Protein AF-A0A440IB12-F1 (afdb_monomer)

Foldseek 3Di:
DVVVVVVVVVVVVVVVQVLQVVVLVVVVVVCVVVVHDDDVVVSVCSRPVNDDDPPPDDDDDDDPDADADPVRDGDDPPDDDD

Mean predicted aligned error: 8.32 Å

Radius of gyration: 15.86 Å; Cα contacts (8 Å, |Δi|>4): 21; chains: 1; bounding box: 37×32×38 Å

Secondary structure (DSSP, 8-state):
-HHHHHHHHHHHHHHHHHHHHHHHHHHHHHHHHTT----HHHHHTT-TTSSS-----S-----S-----TTS-PPP--SPP-

Solvent-accessible surface area (backbone atoms only — not comparable to full-atom values): 5451 Å² total; per-residue (Å²): 111,70,66,61,53,53,51,51,51,50,50,50,50,50,51,53,51,54,51,50,54,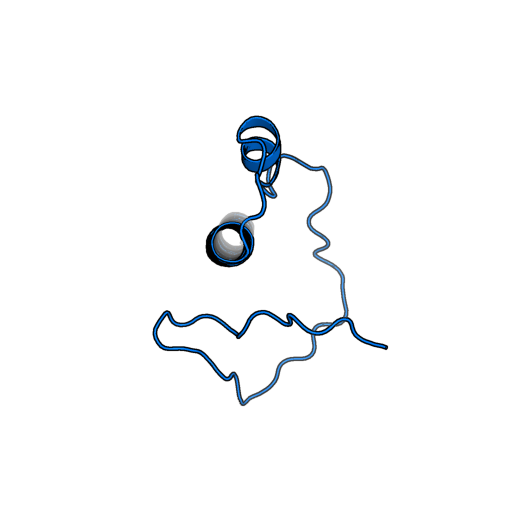57,50,51,52,50,53,52,50,52,41,45,75,70,68,50,88,75,60,68,74,60,58,69,59,66,46,75,89,74,52,100,68,80,78,83,80,73,91,79,86,83,65,98,75,78,72,57,51,98,87,71,43,65,77,80,81,84,65,82,79,130

pLDDT: mean 77.84, std 12.84, range [48.0, 91.44]

Sequence (82 aa):
DQQMRAAALNLVTAAIILFNCRYLDRAVGELRKRGMTLDPELLSQLSPLGWDRINLTGDYVWSDSIELDADGLMPLQLTARP

Structure (mmCIF, N/CA/C/O backbone):
data_AF-A0A440IB12-F1
#
_entry.id   AF-A0A440IB12-F1
#
loop_
_atom_site.group_PDB
_atom_site.id
_atom_site.type_symbol
_atom_site.label_atom_id
_atom_site.label_alt_id
_atom_site.label_comp_id
_atom_site.label_asym_id
_atom_site.label_entity_id
_atom_site.label_seq_id
_atom_site.pdbx_PDB_ins_code
_atom_site.Cartn_x
_atom_site.Cartn_y
_atom_site.Cartn_z
_atom_site.occupancy
_atom_site.B_iso_or_equiv
_atom_site.auth_seq_id
_atom_site.auth_comp_id
_atom_site.auth_asym_id
_atom_site.auth_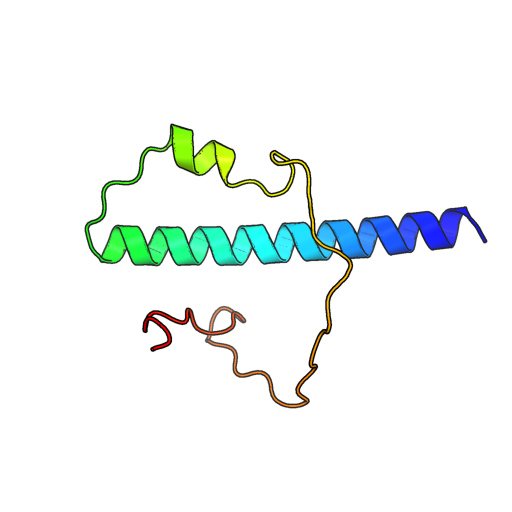atom_id
_atom_site.pdbx_PDB_model_num
ATOM 1 N N . ASP A 1 1 ? 21.832 8.425 -21.881 1.00 72.69 1 ASP A N 1
ATOM 2 C CA . ASP A 1 1 ? 21.678 7.137 -21.161 1.00 72.69 1 ASP A CA 1
ATOM 3 C C . ASP A 1 1 ? 21.413 7.258 -19.660 1.00 72.69 1 ASP A C 1
ATOM 5 O O . ASP A 1 1 ? 20.400 6.738 -19.208 1.00 72.69 1 ASP A O 1
ATOM 9 N N . GLN A 1 2 ? 22.238 7.959 -18.866 1.00 78.25 2 GLN A N 1
ATOM 10 C CA . GLN A 1 2 ? 22.015 8.094 -17.408 1.00 78.25 2 GLN A CA 1
ATOM 11 C C . GLN A 1 2 ? 20.694 8.791 -17.022 1.00 78.25 2 GLN A C 1
ATOM 13 O O . GLN A 1 2 ? 19.991 8.306 -16.141 1.00 78.25 2 GLN A O 1
ATOM 18 N N . GLN A 1 3 ? 20.313 9.874 -17.709 1.00 84.88 3 GLN A N 1
ATOM 19 C CA . GLN A 1 3 ? 19.055 10.589 -17.436 1.00 84.88 3 GLN A CA 1
ATOM 20 C C . GLN A 1 3 ? 17.815 9.716 -17.667 1.00 84.88 3 GLN A C 1
ATOM 22 O O . GLN A 1 3 ? 16.900 9.723 -16.853 1.00 84.88 3 GLN A O 1
ATOM 27 N N . MET A 1 4 ? 17.805 8.917 -18.739 1.00 88.00 4 MET A N 1
ATOM 28 C CA . MET A 1 4 ? 16.700 8.001 -19.037 1.00 88.00 4 MET A CA 1
ATOM 29 C C . MET A 1 4 ? 16.585 6.898 -17.978 1.00 88.00 4 MET A C 1
ATOM 31 O O . MET A 1 4 ? 15.484 6.581 -17.540 1.00 88.00 4 MET A O 1
ATOM 35 N N . ARG A 1 5 ? 17.718 6.366 -17.497 1.00 85.38 5 ARG A N 1
ATOM 36 C CA . ARG A 1 5 ? 17.741 5.400 -16.385 1.00 85.38 5 ARG A CA 1
ATOM 37 C C . ARG A 1 5 ? 17.237 6.014 -15.076 1.00 85.38 5 ARG A C 1
ATOM 39 O O . ARG A 1 5 ? 16.466 5.371 -14.373 1.00 85.38 5 ARG A O 1
ATOM 46 N N . ALA A 1 6 ? 17.631 7.249 -14.767 1.00 88.06 6 ALA A N 1
ATOM 47 C CA . ALA A 1 6 ? 17.152 7.967 -13.586 1.00 88.06 6 ALA A CA 1
ATOM 48 C C . ALA A 1 6 ? 15.645 8.269 -13.666 1.00 88.06 6 ALA A C 1
ATOM 50 O O . ALA A 1 6 ? 14.929 8.077 -12.688 1.00 88.06 6 ALA A O 1
ATOM 51 N N . ALA A 1 7 ? 15.148 8.672 -14.839 1.00 88.75 7 ALA A N 1
ATOM 52 C CA . ALA A 1 7 ? 13.724 8.902 -15.070 1.00 88.75 7 ALA A CA 1
ATOM 53 C C . ALA A 1 7 ? 12.903 7.610 -14.933 1.00 88.75 7 ALA A C 1
ATOM 55 O O . ALA A 1 7 ? 11.862 7.615 -14.280 1.00 88.75 7 ALA A O 1
ATOM 56 N N . ALA A 1 8 ? 13.397 6.497 -15.485 1.00 87.00 8 ALA A N 1
ATOM 57 C CA . ALA A 1 8 ? 12.766 5.189 -15.339 1.00 87.00 8 ALA A CA 1
ATOM 58 C C . ALA A 1 8 ? 12.717 4.744 -13.869 1.00 87.00 8 ALA A C 1
ATOM 60 O O . ALA A 1 8 ? 11.665 4.326 -13.393 1.00 87.00 8 ALA A O 1
ATOM 61 N N . LEU A 1 9 ? 13.820 4.897 -13.128 1.00 86.94 9 LEU A N 1
ATOM 62 C CA . LEU A 1 9 ? 13.848 4.603 -11.695 1.00 86.94 9 LEU A CA 1
ATOM 63 C C . LEU A 1 9 ? 12.845 5.470 -10.928 1.00 86.94 9 LEU A C 1
ATOM 65 O O . LEU A 1 9 ? 12.101 4.952 -10.104 1.00 86.94 9 LEU A O 1
ATOM 69 N N . ASN A 1 10 ? 12.785 6.770 -11.220 1.00 87.44 10 ASN A N 1
ATOM 70 C CA . ASN A 1 10 ? 11.852 7.675 -10.556 1.00 87.44 10 ASN A CA 1
ATOM 71 C C . ASN A 1 10 ? 10.390 7.288 -10.822 1.00 87.44 10 ASN A C 1
ATOM 73 O O . ASN A 1 10 ? 9.570 7.303 -9.909 1.00 87.44 10 ASN A O 1
ATOM 77 N N . LEU A 1 11 ? 10.073 6.884 -12.056 1.00 90.12 11 LEU A N 1
ATOM 78 C CA . LEU A 1 11 ? 8.742 6.404 -12.417 1.00 90.12 11 LEU A CA 1
ATOM 79 C C . LEU A 1 11 ? 8.374 5.122 -11.659 1.00 90.12 11 LEU A C 1
ATOM 81 O O . LEU A 1 11 ? 7.281 5.039 -11.104 1.00 90.12 11 LEU A O 1
ATOM 85 N N . VAL A 1 12 ? 9.285 4.145 -11.601 1.00 86.94 12 VAL A N 1
ATOM 86 C CA . VAL A 1 12 ? 9.068 2.894 -10.857 1.00 86.94 12 VAL A CA 1
ATOM 87 C C . VAL A 1 12 ? 8.876 3.181 -9.367 1.00 86.94 12 VAL A C 1
ATOM 89 O O . VAL A 1 12 ? 7.924 2.689 -8.768 1.00 86.94 12 VAL A O 1
ATOM 92 N N . THR A 1 13 ? 9.712 4.038 -8.778 1.00 84.81 13 THR A N 1
ATOM 93 C CA . THR A 1 13 ? 9.583 4.458 -7.377 1.00 84.81 13 THR A CA 1
ATOM 94 C C . THR A 1 13 ? 8.241 5.140 -7.117 1.00 84.81 13 THR A C 1
ATOM 96 O O . THR A 1 13 ? 7.548 4.782 -6.168 1.00 84.81 13 THR A O 1
ATOM 99 N N . ALA A 1 14 ? 7.825 6.074 -7.977 1.00 85.69 14 ALA A N 1
ATOM 100 C CA . ALA A 1 14 ? 6.533 6.744 -7.852 1.00 85.69 14 ALA A CA 1
ATOM 101 C C . ALA A 1 14 ? 5.356 5.760 -7.964 1.00 85.69 14 ALA A C 1
ATOM 103 O O . ALA A 1 14 ? 4.404 5.854 -7.189 1.00 85.69 14 ALA A O 1
ATOM 104 N N . ALA A 1 15 ? 5.433 4.786 -8.876 1.00 86.94 15 ALA A N 1
ATOM 105 C CA . ALA A 1 15 ? 4.420 3.746 -9.024 1.00 86.94 15 ALA A CA 1
ATOM 106 C C . ALA A 1 15 ? 4.331 2.844 -7.780 1.00 86.94 15 ALA A C 1
ATOM 108 O O . ALA A 1 15 ? 3.230 2.583 -7.297 1.00 86.94 15 ALA A O 1
ATOM 109 N N . ILE A 1 16 ? 5.472 2.430 -7.213 1.00 83.38 16 ILE A N 1
ATOM 110 C CA . ILE A 1 16 ? 5.534 1.651 -5.965 1.00 83.38 16 ILE A CA 1
ATOM 111 C C . ILE A 1 16 ? 4.929 2.445 -4.803 1.00 83.38 16 ILE A C 1
ATOM 113 O O . ILE A 1 16 ? 4.130 1.901 -4.039 1.00 83.38 16 ILE A O 1
ATOM 117 N N . ILE A 1 17 ? 5.278 3.727 -4.663 1.00 82.81 17 ILE A N 1
ATOM 118 C CA . ILE A 1 17 ? 4.733 4.594 -3.608 1.00 82.81 17 ILE A CA 1
ATOM 119 C C . ILE A 1 17 ? 3.215 4.707 -3.754 1.00 82.81 17 ILE A C 1
ATOM 121 O O . ILE A 1 17 ? 2.490 4.471 -2.791 1.00 82.81 17 ILE A O 1
ATOM 125 N N . LEU A 1 18 ? 2.727 5.012 -4.960 1.00 85.75 18 LEU A N 1
ATOM 126 C CA . LEU A 1 18 ? 1.296 5.139 -5.228 1.00 85.75 18 LEU A CA 1
ATOM 127 C C . LEU A 1 18 ? 0.542 3.846 -4.899 1.00 85.75 18 LEU A C 1
ATOM 129 O O . LEU A 1 18 ? -0.513 3.894 -4.263 1.00 85.75 18 LEU A O 1
ATOM 133 N N . PHE A 1 19 ? 1.092 2.702 -5.307 1.00 84.12 19 PHE A N 1
ATOM 134 C CA . PHE A 1 19 ? 0.518 1.395 -5.021 1.00 84.12 19 PHE A CA 1
ATOM 135 C C . PHE A 1 19 ? 0.427 1.140 -3.509 1.00 84.12 19 PHE A C 1
ATOM 137 O O . PHE A 1 19 ? -0.651 0.824 -3.009 1.00 84.12 19 PHE A O 1
ATOM 144 N N . ASN A 1 20 ? 1.512 1.360 -2.758 1.00 82.94 20 ASN A N 1
ATOM 145 C CA . ASN A 1 20 ? 1.513 1.192 -1.301 1.00 82.94 20 ASN A CA 1
ATOM 146 C C . ASN A 1 20 ? 0.502 2.116 -0.612 1.00 82.94 20 ASN A C 1
ATOM 148 O O . ASN A 1 20 ? -0.274 1.652 0.219 1.00 82.94 20 ASN A O 1
ATOM 152 N N . CYS A 1 21 ? 0.452 3.397 -0.988 1.00 85.38 21 CYS A N 1
ATOM 153 C CA . CYS A 1 21 ? -0.500 4.348 -0.412 1.00 85.38 21 CYS A CA 1
ATOM 154 C C . CYS A 1 21 ? -1.957 3.904 -0.621 1.00 85.38 21 CYS A C 1
ATOM 156 O O . CYS A 1 21 ? -2.752 3.951 0.315 1.00 85.38 21 CYS A O 1
ATOM 158 N N . ARG A 1 22 ? -2.301 3.421 -1.824 1.00 87.81 22 ARG A N 1
ATOM 159 C CA . ARG A 1 22 ? -3.646 2.906 -2.140 1.00 87.81 22 ARG A CA 1
ATOM 160 C C . ARG A 1 22 ? -4.020 1.684 -1.297 1.00 87.81 22 ARG A C 1
ATOM 162 O O . ARG A 1 22 ? -5.147 1.597 -0.818 1.00 87.81 22 ARG A O 1
ATOM 169 N N . TYR A 1 23 ? -3.090 0.751 -1.089 1.00 86.00 23 TYR A N 1
ATOM 170 C CA . TYR A 1 23 ? -3.362 -0.446 -0.283 1.00 86.00 23 TYR A CA 1
ATOM 171 C C . TYR A 1 23 ? -3.422 -0.164 1.212 1.00 86.00 23 TYR A C 1
ATOM 173 O O . TYR A 1 23 ? -4.259 -0.747 1.900 1.00 86.00 23 TYR A O 1
ATOM 181 N N . LEU A 1 24 ? -2.568 0.727 1.716 1.00 86.50 24 LEU A N 1
ATOM 182 C CA . LEU A 1 24 ? -2.591 1.137 3.117 1.00 86.50 24 LEU A CA 1
ATOM 183 C C . LEU A 1 24 ? -3.906 1.832 3.464 1.00 86.50 24 LEU A C 1
ATOM 185 O O . LEU A 1 24 ? -4.512 1.485 4.474 1.00 86.50 24 LEU A O 1
ATOM 189 N N . ASP A 1 25 ? -4.392 2.734 2.609 1.00 87.69 25 ASP A N 1
ATOM 190 C CA . ASP A 1 25 ? -5.700 3.373 2.794 1.00 87.69 25 ASP A CA 1
ATOM 191 C C . ASP A 1 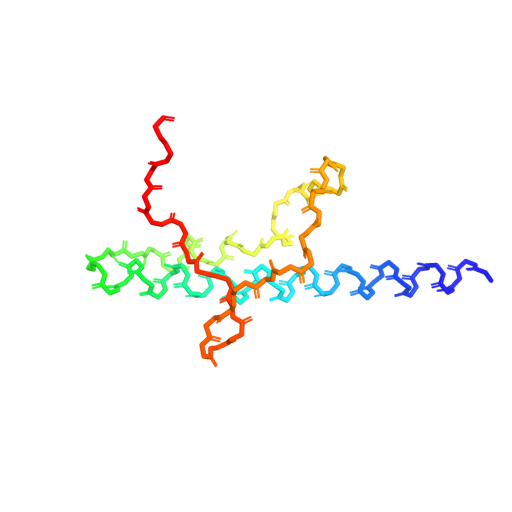25 ? -6.824 2.331 2.889 1.00 87.69 25 ASP A C 1
ATOM 193 O O . ASP A 1 25 ? -7.645 2.352 3.809 1.00 87.69 25 ASP A O 1
ATOM 197 N N . ARG A 1 26 ? -6.791 1.323 2.011 1.00 88.94 26 ARG A N 1
ATOM 198 C CA . ARG A 1 26 ? -7.765 0.233 2.038 1.00 88.94 26 ARG A CA 1
ATOM 199 C C . ARG A 1 26 ? -7.677 -0.634 3.289 1.00 88.94 26 ARG A C 1
ATOM 201 O O . ARG A 1 26 ? -8.706 -0.948 3.887 1.00 88.94 26 ARG A O 1
ATOM 208 N N . ALA A 1 27 ? -6.469 -1.010 3.700 1.00 88.56 27 ALA A N 1
ATOM 209 C CA . ALA A 1 27 ? -6.247 -1.782 4.917 1.00 88.56 27 ALA A CA 1
ATOM 210 C C . ALA A 1 27 ? -6.741 -1.021 6.155 1.00 88.56 27 ALA A C 1
ATOM 212 O O . ALA A 1 27 ? -7.458 -1.580 6.982 1.00 88.56 27 ALA A O 1
ATOM 213 N N . VAL A 1 28 ? -6.435 0.275 6.244 1.00 89.56 28 VAL A N 1
ATOM 214 C CA . VAL A 1 28 ? -6.923 1.172 7.300 1.00 89.56 28 VAL A CA 1
ATOM 215 C C . VAL A 1 28 ? -8.449 1.274 7.275 1.00 89.56 28 VAL A C 1
ATOM 217 O O . VAL A 1 28 ? -9.084 1.205 8.328 1.00 89.56 28 VAL A O 1
ATOM 220 N N . GLY A 1 29 ? -9.053 1.388 6.090 1.00 90.19 29 GLY A N 1
ATOM 221 C CA . GLY A 1 29 ? -10.503 1.365 5.908 1.00 90.19 29 GLY A CA 1
ATOM 222 C C . GLY A 1 29 ? -11.143 0.090 6.462 1.00 90.19 29 GLY A C 1
ATOM 223 O O . GLY A 1 29 ? -12.105 0.169 7.227 1.00 90.19 29 GLY A O 1
ATOM 224 N N . GLU A 1 30 ? -10.585 -1.080 6.150 1.00 90.81 30 GLU A N 1
ATOM 225 C CA . GLU A 1 30 ? -11.071 -2.362 6.675 1.00 90.81 30 GLU A CA 1
ATOM 226 C C . GLU A 1 30 ? -10.876 -2.503 8.191 1.00 90.81 30 GLU A C 1
ATOM 228 O O . GLU A 1 30 ? -11.773 -2.984 8.885 1.00 90.81 30 GLU A O 1
ATOM 233 N N . LEU A 1 31 ? -9.757 -2.029 8.746 1.00 89.69 31 LEU A N 1
ATOM 234 C CA . LEU A 1 31 ? -9.537 -2.013 10.197 1.00 89.69 31 LEU A CA 1
ATOM 235 C C . LEU A 1 31 ? -10.557 -1.121 10.922 1.00 89.69 31 LEU A C 1
ATOM 237 O O . LEU A 1 31 ? -11.118 -1.529 11.941 1.00 89.69 31 LEU A O 1
ATOM 241 N N . ARG A 1 32 ? -10.867 0.058 10.368 1.00 90.06 32 ARG A N 1
ATOM 242 C CA . ARG A 1 32 ? -11.914 0.946 10.900 1.00 90.06 32 ARG A CA 1
ATOM 243 C C . ARG A 1 32 ? -13.296 0.295 10.840 1.00 90.06 32 ARG A C 1
ATOM 245 O O . ARG A 1 32 ? -14.025 0.353 11.826 1.00 90.06 32 ARG A O 1
ATOM 252 N N . LYS A 1 33 ? -13.649 -0.371 9.731 1.00 90.44 33 LYS A N 1
ATOM 253 C CA . LYS A 1 33 ? -14.920 -1.118 9.601 1.00 90.44 33 LYS A CA 1
ATOM 254 C C . LYS A 1 33 ? -15.054 -2.231 10.645 1.00 90.44 33 LYS A C 1
ATOM 256 O O . LYS A 1 33 ? -16.159 -2.517 11.090 1.00 90.44 33 LYS A O 1
ATOM 261 N N . ARG A 1 34 ? -13.936 -2.830 11.066 1.00 91.44 34 ARG A N 1
ATOM 262 C CA . ARG A 1 34 ? -13.879 -3.835 12.144 1.00 91.44 34 ARG A CA 1
ATOM 263 C C . ARG A 1 34 ? -13.945 -3.237 13.556 1.00 91.44 34 ARG A C 1
ATOM 265 O O . ARG A 1 34 ? -13.877 -3.987 14.523 1.00 91.44 34 ARG A O 1
ATOM 272 N N . GLY A 1 35 ? -14.073 -1.915 13.685 1.00 89.62 35 GLY A N 1
ATOM 273 C CA . GLY A 1 35 ? -14.163 -1.220 14.968 1.00 89.62 35 GLY A CA 1
ATOM 274 C C . GLY A 1 35 ? -12.815 -0.979 15.651 1.00 89.62 35 GLY A C 1
ATOM 275 O O . GLY A 1 35 ? -12.791 -0.669 16.839 1.00 89.62 35 GLY A O 1
ATOM 276 N N . MET A 1 36 ? -11.692 -1.121 14.937 1.00 88.62 36 MET A N 1
ATOM 277 C CA . MET A 1 36 ? -10.372 -0.854 15.507 1.00 88.62 36 MET A CA 1
ATOM 278 C C . MET A 1 36 ? -10.113 0.655 15.584 1.00 88.62 36 MET A C 1
ATOM 280 O O . MET A 1 36 ? -10.158 1.355 14.569 1.00 88.62 36 MET A O 1
ATOM 284 N N . THR A 1 37 ? -9.796 1.153 16.780 1.00 85.50 37 THR A N 1
ATOM 285 C CA . THR A 1 37 ? -9.313 2.526 16.968 1.00 85.50 37 THR A CA 1
ATOM 286 C C . THR A 1 37 ? -7.864 2.606 16.504 1.00 85.50 37 THR A C 1
ATOM 288 O O . THR A 1 37 ? -6.992 1.944 17.064 1.00 85.50 37 THR A O 1
ATOM 291 N N . LEU A 1 38 ? -7.609 3.404 15.469 1.00 85.69 38 LEU A N 1
ATOM 292 C CA . LEU A 1 38 ? -6.273 3.618 14.916 1.00 85.69 38 LEU A CA 1
ATOM 293 C C . LEU A 1 38 ? -5.794 5.011 15.304 1.00 85.69 38 LEU A C 1
ATOM 295 O O . LEU A 1 38 ? -6.497 5.989 15.051 1.00 85.69 38 LEU A O 1
ATOM 299 N N . ASP A 1 39 ? -4.603 5.086 15.888 1.00 85.31 39 ASP A N 1
ATOM 300 C CA . ASP A 1 39 ? -3.956 6.349 16.223 1.00 85.31 39 ASP A CA 1
ATOM 301 C C . ASP A 1 39 ? -3.559 7.103 14.933 1.00 85.31 39 ASP A C 1
ATOM 303 O O . ASP A 1 39 ? -2.766 6.578 14.141 1.00 85.31 39 ASP A O 1
ATOM 307 N N . PRO A 1 40 ? -4.091 8.315 14.681 1.00 78.62 40 PRO A N 1
ATOM 308 C CA . PRO A 1 40 ? -3.722 9.121 13.520 1.00 78.62 40 PRO A CA 1
ATOM 309 C C . PRO A 1 40 ? -2.221 9.427 13.434 1.00 78.62 40 PRO A C 1
ATOM 311 O O . PRO A 1 40 ? -1.688 9.519 12.325 1.00 78.62 40 PRO A O 1
ATOM 314 N N . GLU A 1 41 ? -1.529 9.544 14.571 1.00 78.81 41 GLU A N 1
ATOM 315 C CA . GLU A 1 41 ? -0.081 9.774 14.604 1.00 78.81 41 GLU A CA 1
ATOM 316 C C . GLU A 1 41 ? 0.679 8.550 14.081 1.00 78.81 41 GLU A C 1
ATOM 318 O O . GLU A 1 41 ?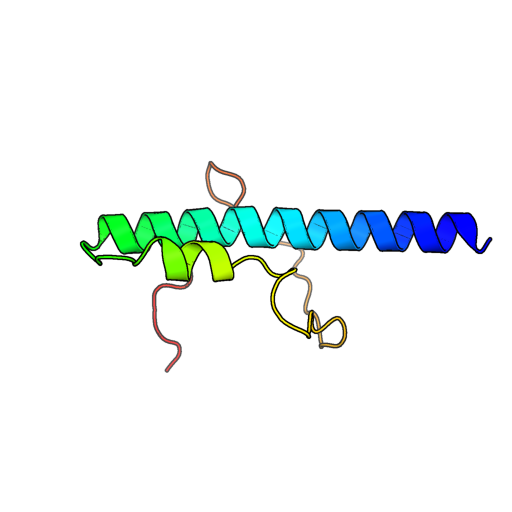 1.643 8.688 13.324 1.00 78.81 41 GLU A O 1
ATOM 323 N N . LEU A 1 42 ? 0.197 7.341 14.382 1.00 75.94 42 LEU A N 1
ATOM 324 C CA . LEU A 1 42 ? 0.748 6.101 13.836 1.00 75.94 42 LEU A CA 1
ATOM 325 C C . LEU A 1 42 ? 0.441 5.957 12.339 1.00 75.94 42 LEU A C 1
ATOM 327 O O . LEU A 1 42 ? 1.298 5.524 11.572 1.00 75.94 42 LEU A O 1
ATOM 331 N N . LEU A 1 43 ? -0.751 6.373 11.895 1.00 76.12 43 LEU A N 1
ATOM 332 C CA . LEU A 1 43 ? -1.113 6.359 10.473 1.00 76.12 43 LEU A CA 1
ATOM 333 C C . LEU A 1 43 ? -0.211 7.273 9.633 1.00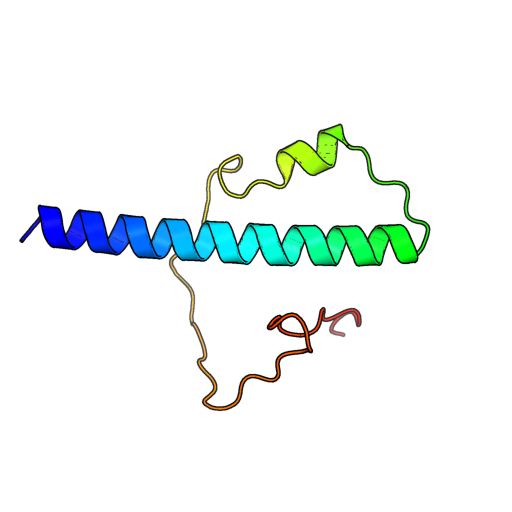 76.12 43 LEU A C 1
ATOM 335 O O . LEU A 1 43 ? 0.130 6.921 8.505 1.00 76.12 43 LEU A O 1
ATOM 339 N N . SER A 1 44 ? 0.221 8.412 10.181 1.00 71.12 44 SER A N 1
ATOM 340 C CA . SER A 1 44 ? 1.145 9.327 9.494 1.00 71.12 44 SER A CA 1
ATOM 341 C C . SER A 1 44 ? 2.536 8.723 9.249 1.00 71.12 44 SER A C 1
ATOM 343 O O . SER A 1 44 ? 3.228 9.117 8.310 1.00 71.12 44 SER A O 1
ATOM 345 N N . GLN A 1 45 ? 2.913 7.714 10.041 1.00 68.50 45 GLN A N 1
ATOM 346 C CA . GLN A 1 45 ? 4.178 6.986 9.922 1.00 68.50 45 GLN A CA 1
ATOM 347 C C . GLN A 1 45 ? 4.111 5.820 8.924 1.00 68.50 45 GLN A C 1
ATOM 349 O O . GLN A 1 45 ? 5.144 5.245 8.596 1.00 68.50 45 GLN A O 1
ATOM 354 N N . LEU A 1 46 ? 2.928 5.480 8.396 1.00 68.31 46 LEU A N 1
ATOM 355 C CA . LEU A 1 46 ? 2.767 4.381 7.433 1.00 68.31 46 LEU A CA 1
ATOM 356 C C . LEU A 1 46 ? 3.323 4.697 6.038 1.00 68.31 46 LEU A C 1
ATOM 358 O O . LEU A 1 46 ? 3.390 3.806 5.192 1.00 68.31 46 LEU A O 1
ATOM 362 N N . SER A 1 47 ? 3.707 5.949 5.769 1.00 64.81 47 SER A N 1
ATOM 363 C CA . SER A 1 47 ? 4.309 6.308 4.487 1.00 64.81 47 SER A CA 1
ATOM 364 C C . SER A 1 47 ? 5.605 5.516 4.264 1.00 64.81 47 SER A C 1
ATOM 366 O O . SER A 1 47 ? 6.521 5.599 5.086 1.00 64.81 47 SER A O 1
ATOM 368 N N . PRO A 1 48 ? 5.753 4.817 3.124 1.00 55.53 48 PRO A N 1
ATOM 369 C CA . PRO A 1 48 ? 6.958 4.047 2.816 1.00 55.53 48 PRO A CA 1
ATOM 370 C C . PRO A 1 48 ? 8.204 4.927 2.626 1.00 55.53 48 PRO A 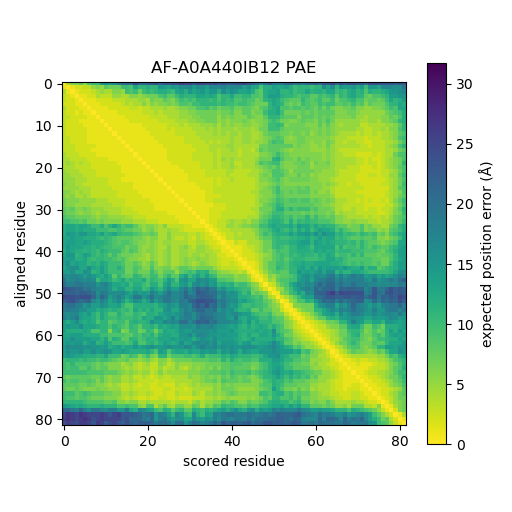C 1
ATOM 372 O O . PRO A 1 48 ? 9.314 4.410 2.604 1.00 55.53 48 PRO A O 1
ATOM 375 N N . LEU A 1 49 ? 8.042 6.252 2.509 1.00 53.06 49 LEU A N 1
ATOM 376 C CA . LEU A 1 49 ? 9.153 7.210 2.480 1.00 53.06 49 LEU A CA 1
ATOM 377 C C . LEU A 1 49 ? 9.712 7.533 3.879 1.00 53.06 49 LEU A C 1
ATOM 379 O O . LEU A 1 49 ? 10.747 8.187 3.970 1.00 53.06 49 LEU A O 1
ATOM 383 N N . GLY A 1 50 ? 9.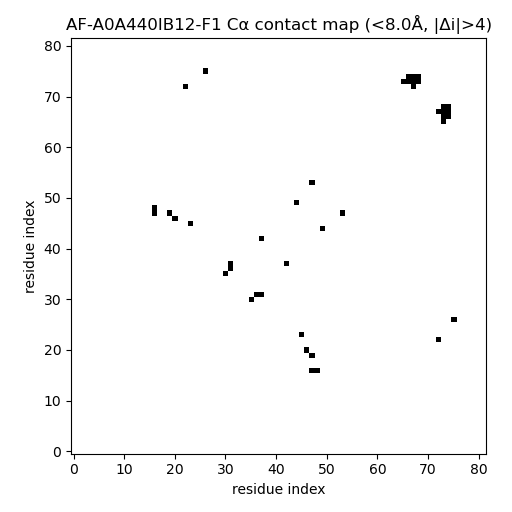033 7.113 4.953 1.00 49.56 50 GLY A N 1
ATOM 384 C CA . GLY A 1 50 ? 9.429 7.385 6.337 1.00 49.56 50 GLY A CA 1
ATOM 385 C C . GLY A 1 50 ? 10.380 6.353 6.946 1.00 49.56 50 GLY A C 1
ATOM 386 O O . GLY A 1 50 ? 11.049 6.676 7.925 1.00 49.56 50 GLY A O 1
ATOM 387 N N . TRP A 1 51 ? 10.476 5.142 6.379 1.00 49.44 51 TRP A N 1
ATOM 388 C CA . TRP A 1 51 ? 11.307 4.057 6.909 1.00 49.44 51 TRP A CA 1
ATOM 389 C C . TRP A 1 51 ? 12.266 3.470 5.869 1.00 49.44 51 TRP A C 1
ATOM 391 O O . TRP A 1 51 ? 11.919 3.162 4.734 1.00 49.44 51 TRP A O 1
ATOM 401 N N . ASP A 1 52 ? 13.494 3.297 6.337 1.00 50.09 52 ASP A N 1
ATOM 402 C CA . ASP A 1 52 ? 14.787 3.170 5.663 1.00 50.09 52 ASP A CA 1
ATOM 403 C C . ASP A 1 52 ? 14.958 2.064 4.592 1.00 50.09 52 ASP A C 1
ATOM 405 O O . ASP A 1 52 ? 16.065 1.877 4.094 1.00 50.09 52 ASP A O 1
ATOM 409 N N . ARG A 1 53 ? 13.937 1.267 4.220 1.00 54.03 53 ARG A N 1
ATOM 410 C CA . ARG A 1 53 ? 14.133 0.098 3.325 1.00 54.03 53 ARG A CA 1
ATOM 411 C C . ARG A 1 53 ? 12.896 -0.267 2.487 1.00 54.03 53 ARG A C 1
ATOM 413 O O . ARG A 1 53 ? 12.097 -1.109 2.889 1.00 54.03 53 ARG A O 1
ATOM 420 N N . ILE A 1 54 ? 12.794 0.251 1.258 1.00 55.94 54 ILE A N 1
ATOM 421 C CA . ILE A 1 54 ? 12.054 -0.453 0.193 1.00 55.94 54 ILE A CA 1
ATOM 422 C C . ILE A 1 54 ? 12.932 -1.639 -0.226 1.00 55.94 54 ILE A C 1
ATOM 424 O O . ILE A 1 54 ? 13.993 -1.444 -0.822 1.00 55.94 54 ILE A O 1
ATOM 428 N N . ASN A 1 55 ? 12.526 -2.869 0.096 1.00 54.88 55 ASN A N 1
ATOM 429 C CA . ASN A 1 55 ? 13.221 -4.062 -0.390 1.00 54.88 55 ASN A CA 1
ATOM 430 C C . ASN A 1 55 ? 12.969 -4.219 -1.895 1.00 54.88 55 ASN A C 1
ATOM 432 O O . ASN A 1 55 ? 12.006 -4.842 -2.320 1.00 54.88 55 ASN A O 1
ATOM 436 N N . LEU A 1 56 ? 13.847 -3.632 -2.708 1.00 58.09 56 LEU A N 1
ATOM 437 C CA . LEU A 1 56 ? 13.839 -3.779 -4.169 1.00 58.09 56 LEU A CA 1
ATOM 438 C C . LEU A 1 56 ? 14.295 -5.177 -4.615 1.00 58.09 56 LEU A C 1
ATOM 440 O O . LEU A 1 56 ? 14.006 -5.596 -5.731 1.00 58.09 56 LEU A O 1
ATOM 444 N N . THR A 1 57 ? 14.998 -5.903 -3.748 1.00 55.31 57 THR A N 1
ATOM 445 C CA . THR A 1 57 ? 15.533 -7.240 -4.013 1.00 55.31 57 THR A CA 1
ATOM 446 C C . THR A 1 57 ? 14.651 -8.302 -3.364 1.00 55.31 57 THR A C 1
ATOM 448 O O . THR A 1 57 ? 14.612 -8.409 -2.138 1.00 55.31 57 THR A O 1
ATOM 451 N N . GLY A 1 58 ? 13.964 -9.087 -4.187 1.00 62.84 58 GLY A N 1
ATOM 452 C CA . GLY A 1 58 ? 13.153 -10.235 -3.793 1.00 62.84 58 GLY A CA 1
ATOM 453 C C . GLY A 1 58 ? 12.799 -11.067 -5.023 1.00 62.84 58 GLY A C 1
ATOM 454 O O . GLY A 1 58 ? 12.866 -10.564 -6.146 1.00 62.84 58 GLY A O 1
ATOM 455 N N . ASP A 1 59 ? 12.443 -12.332 -4.822 1.00 66.06 59 ASP A N 1
ATOM 456 C CA . ASP A 1 59 ? 11.915 -13.169 -5.897 1.00 66.06 59 ASP A CA 1
ATOM 457 C C . ASP A 1 59 ? 10.448 -12.797 -6.134 1.00 66.06 59 ASP A C 1
ATOM 459 O O . ASP A 1 59 ? 9.570 -13.087 -5.318 1.00 66.06 59 ASP A O 1
ATOM 463 N N . TYR A 1 60 ? 10.187 -12.106 -7.243 1.00 65.31 60 TYR A N 1
ATOM 464 C CA . TYR A 1 60 ? 8.841 -11.699 -7.639 1.00 65.31 60 TYR A CA 1
ATOM 465 C C . TYR A 1 60 ? 8.258 -12.726 -8.608 1.00 65.31 60 TYR A C 1
ATOM 467 O O . TYR A 1 60 ? 8.729 -12.868 -9.738 1.00 65.31 60 TYR A O 1
ATOM 475 N N . VAL A 1 61 ? 7.216 -13.432 -8.168 1.00 67.06 61 VAL A N 1
ATOM 476 C CA . VAL A 1 61 ? 6.424 -14.318 -9.027 1.00 67.06 61 VAL A CA 1
ATOM 477 C C . VAL A 1 61 ? 5.315 -13.492 -9.668 1.00 67.06 61 VAL A C 1
ATOM 479 O O . VAL A 1 61 ? 4.449 -12.959 -8.975 1.00 67.06 61 VAL A O 1
ATOM 482 N N . TRP A 1 62 ? 5.350 -13.385 -10.992 1.00 69.88 62 TRP A N 1
ATOM 483 C CA . TRP A 1 62 ? 4.305 -12.742 -11.782 1.00 69.88 62 TRP A CA 1
ATOM 484 C C . TRP A 1 62 ? 3.295 -13.801 -12.228 1.00 69.88 62 TRP A C 1
ATOM 486 O O . TRP A 1 62 ? 3.682 -14.898 -12.626 1.00 69.88 62 TRP A O 1
ATOM 496 N N . SER A 1 63 ? 2.009 -13.476 -12.136 1.00 73.56 63 SER A N 1
ATOM 497 C CA . SER A 1 63 ? 0.907 -14.309 -12.621 1.00 73.56 63 SER A CA 1
ATOM 498 C C . SER A 1 63 ? 0.240 -13.599 -13.794 1.00 73.56 63 SER A C 1
ATOM 500 O O . SER A 1 63 ? -0.007 -12.396 -13.709 1.00 73.56 63 SER A O 1
ATOM 502 N N . ASP A 1 64 ? -0.090 -14.337 -14.855 1.00 77.12 64 ASP A N 1
ATOM 503 C CA . ASP A 1 64 ? -0.837 -13.803 -16.004 1.00 77.12 64 ASP A CA 1
ATOM 504 C C . ASP A 1 64 ? -2.296 -13.472 -15.643 1.00 77.12 64 ASP A C 1
ATOM 506 O O . ASP A 1 64 ? -2.959 -12.695 -16.330 1.00 77.12 64 ASP A O 1
ATOM 510 N N . SER A 1 65 ? -2.798 -14.034 -14.539 1.00 78.75 65 SER A N 1
ATOM 511 C CA . SER A 1 65 ? -4.109 -13.727 -13.974 1.00 78.75 65 SER A CA 1
ATOM 512 C C . SER A 1 65 ? -3.959 -12.964 -12.660 1.00 78.75 65 SER A C 1
ATOM 514 O O . SER A 1 65 ? -3.461 -13.512 -11.670 1.00 78.75 65 SER A O 1
ATOM 516 N N . ILE A 1 66 ? -4.420 -11.714 -12.647 1.00 79.19 66 ILE A N 1
ATOM 517 C CA . ILE A 1 66 ? -4.590 -10.905 -11.439 1.00 79.19 66 ILE A CA 1
ATOM 518 C C . ILE A 1 66 ? -6.090 -10.715 -11.227 1.00 79.19 66 ILE A C 1
ATOM 520 O O . ILE A 1 66 ? -6.775 -10.151 -12.079 1.00 79.19 66 ILE A O 1
ATOM 524 N N . GLU A 1 67 ? -6.595 -11.171 -10.086 1.00 83.31 67 GLU A N 1
ATOM 525 C CA . GLU A 1 67 ? -7.958 -10.865 -9.659 1.00 83.31 67 GLU A CA 1
ATOM 526 C C . GLU A 1 67 ? -7.967 -9.507 -8.955 1.00 83.31 67 GLU A C 1
ATOM 528 O O . GLU A 1 67 ? -7.323 -9.313 -7.921 1.00 83.31 67 GLU A O 1
ATOM 533 N N . LEU A 1 68 ? -8.686 -8.558 -9.546 1.00 86.19 68 LEU A N 1
ATOM 534 C CA . LEU A 1 68 ? -8.897 -7.224 -9.004 1.00 86.19 68 LEU A CA 1
ATOM 535 C C . LEU A 1 68 ? -10.370 -7.054 -8.652 1.00 86.19 68 LEU A C 1
ATOM 537 O O . LEU A 1 68 ? -11.250 -7.608 -9.312 1.00 86.19 68 LEU A O 1
ATOM 541 N N . ASP A 1 69 ? -10.637 -6.267 -7.622 1.00 86.81 69 ASP A N 1
ATOM 542 C CA . ASP A 1 69 ? -11.993 -5.835 -7.307 1.00 86.81 69 ASP A CA 1
ATOM 543 C C . ASP A 1 69 ? -12.441 -4.623 -8.144 1.00 86.81 69 ASP A C 1
ATOM 545 O O . ASP A 1 69 ? -11.751 -4.168 -9.059 1.00 86.81 69 ASP A O 1
ATOM 549 N N . ALA A 1 70 ? -13.619 -4.090 -7.811 1.00 87.06 70 ALA A N 1
ATOM 550 C CA . ALA A 1 70 ? -14.205 -2.922 -8.463 1.00 87.06 70 ALA A CA 1
ATOM 551 C C . ALA A 1 70 ? -13.342 -1.649 -8.359 1.00 87.06 70 ALA A C 1
ATOM 553 O O . ALA A 1 70 ? -13.469 -0.771 -9.210 1.00 87.06 70 ALA A O 1
ATOM 554 N N . ASP A 1 71 ? -12.457 -1.563 -7.363 1.00 86.06 71 ASP A N 1
ATOM 555 C CA . ASP A 1 71 ? -11.541 -0.438 -7.160 1.00 86.06 71 ASP A CA 1
ATOM 556 C C . ASP A 1 71 ? -10.176 -0.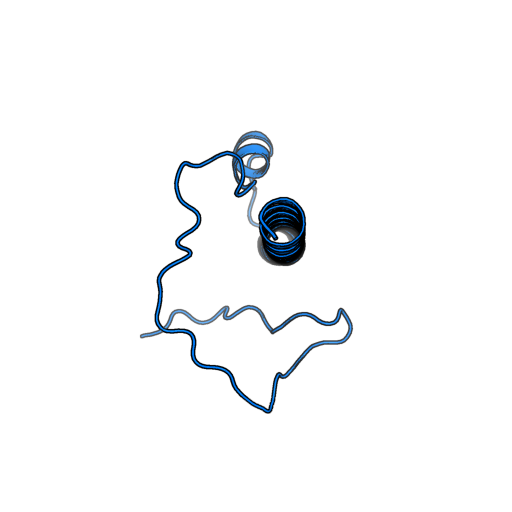675 -7.839 1.00 86.06 71 ASP A C 1
ATOM 558 O O . ASP A 1 71 ? -9.267 0.153 -7.737 1.00 86.06 71 ASP A O 1
ATOM 562 N N . GLY A 1 72 ? -10.016 -1.798 -8.553 1.00 86.44 72 GLY A N 1
ATOM 563 C CA . GLY A 1 72 ? -8.783 -2.163 -9.245 1.00 86.44 72 GLY A CA 1
ATOM 564 C C . GLY A 1 72 ? -7.673 -2.628 -8.300 1.00 86.44 72 GLY A C 1
ATOM 565 O O . GLY A 1 72 ? -6.493 -2.511 -8.637 1.00 86.44 72 GLY A O 1
ATOM 566 N N . LEU A 1 73 ? -8.022 -3.124 -7.110 1.00 85.50 73 LEU A N 1
ATOM 567 C CA . LEU A 1 73 ? -7.074 -3.556 -6.085 1.00 85.50 73 LEU A CA 1
ATOM 568 C C . LEU A 1 73 ? -7.189 -5.072 -5.848 1.00 85.50 73 LEU A C 1
ATOM 570 O O . LEU A 1 73 ? -8.278 -5.641 -5.843 1.00 85.50 73 LEU A O 1
ATOM 574 N N . MET A 1 74 ? -6.062 -5.740 -5.599 1.00 85.75 74 MET A N 1
ATOM 575 C CA . MET A 1 74 ? -6.033 -7.144 -5.178 1.00 85.75 74 MET A CA 1
ATOM 576 C C . MET A 1 74 ? -6.647 -7.277 -3.783 1.00 85.75 74 MET A C 1
ATOM 578 O O . MET A 1 74 ? -6.331 -6.447 -2.918 1.00 85.75 74 MET A O 1
ATOM 582 N N . PRO A 1 75 ? -7.464 -8.313 -3.526 1.00 86.69 75 PRO A N 1
ATOM 583 C CA . PRO A 1 75 ? -8.123 -8.515 -2.241 1.00 86.69 75 PRO A CA 1
ATOM 584 C C . PRO A 1 75 ? -7.148 -8.502 -1.058 1.00 86.69 75 PRO A C 1
ATOM 586 O O . PRO A 1 75 ? -6.048 -9.055 -1.130 1.00 86.69 75 PRO A O 1
ATOM 589 N N . LEU A 1 76 ? -7.566 -7.917 0.069 1.00 84.75 76 LEU A N 1
ATOM 590 C CA . LEU A 1 76 ? -6.801 -8.038 1.309 1.00 84.75 76 LEU A CA 1
ATOM 591 C C . LEU A 1 76 ? -6.824 -9.496 1.784 1.00 84.75 76 LEU A C 1
ATOM 593 O O . LEU A 1 76 ? -7.892 -10.092 1.940 1.00 84.75 76 LEU A O 1
ATOM 597 N N . GLN A 1 77 ? -5.653 -10.063 2.071 1.00 83.50 77 GLN A N 1
ATOM 598 C CA . GLN A 1 77 ? -5.560 -11.389 2.683 1.00 83.50 77 GLN A CA 1
ATOM 599 C C . GLN A 1 77 ? -5.825 -11.277 4.183 1.00 83.50 77 GLN A C 1
ATOM 601 O O . GLN A 1 77 ? -4.927 -11.058 4.989 1.00 83.50 77 GLN A O 1
ATOM 606 N N . LEU A 1 78 ? -7.101 -11.369 4.545 1.00 79.56 78 LEU A N 1
ATOM 607 C CA . LEU A 1 78 ? -7.577 -11.171 5.915 1.00 79.56 78 LEU A CA 1
ATOM 608 C C . LEU A 1 78 ? -7.492 -12.439 6.778 1.00 79.56 78 LEU A C 1
ATOM 610 O O . LEU A 1 78 ? -7.739 -12.379 7.983 1.00 79.56 78 LEU A O 1
ATOM 614 N N . THR A 1 79 ? -7.163 -13.576 6.170 1.00 72.69 79 THR A N 1
ATOM 615 C CA . THR A 1 79 ? -6.887 -14.841 6.850 1.00 72.69 79 THR A CA 1
ATOM 616 C C . THR A 1 79 ? -5.402 -14.905 7.184 1.00 72.69 79 THR A C 1
ATOM 618 O O . THR A 1 79 ? -4.571 -14.809 6.279 1.00 72.69 79 THR A O 1
ATOM 621 N N . ALA A 1 80 ? -5.054 -15.090 8.460 1.00 54.22 80 ALA A N 1
ATOM 622 C CA . ALA A 1 80 ? -3.685 -15.444 8.819 1.00 54.22 80 ALA A CA 1
ATOM 623 C C . ALA A 1 80 ? -3.296 -16.716 8.049 1.00 54.22 80 ALA A C 1
ATOM 625 O O . ALA A 1 80 ? -4.050 -17.692 8.038 1.00 54.22 80 ALA A O 1
ATOM 626 N N . ARG A 1 81 ? -2.151 -16.684 7.361 1.00 49.84 81 ARG A N 1
ATOM 627 C CA . ARG A 1 81 ? -1.559 -17.902 6.804 1.00 49.84 81 ARG A CA 1
ATOM 628 C C . ARG A 1 81 ? -1.224 -18.819 7.995 1.00 49.84 81 ARG A C 1
ATOM 630 O O . ARG A 1 81 ? -0.694 -18.287 8.972 1.00 49.84 81 ARG A O 1
ATOM 637 N N . PRO A 1 82 ? -1.594 -20.111 7.962 1.00 48.00 82 PRO A N 1
ATOM 638 C CA . PRO A 1 82 ? -1.231 -21.051 9.021 1.00 48.00 82 PRO A CA 1
ATOM 639 C C . PRO A 1 82 ? 0.287 -21.168 9.188 1.00 48.00 82 PRO A C 1
ATOM 64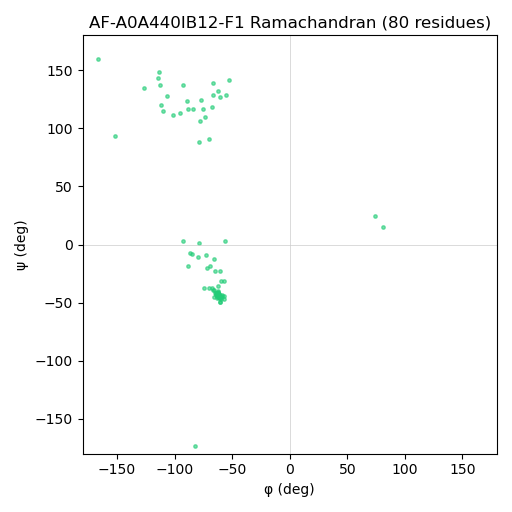1 O O . PRO A 1 82 ? 1.015 -20.904 8.199 1.00 48.00 82 PRO A O 1
#